Protein AF-A0A821HPU9-F1 (afdb_monomer)

Sequence (80 aa):
YAIGDHVIAKFSEDDEHYRARIESYSSTSNLYTVYFLDYGNLDENVPVDHLYSYSGELEAIEPLVRRYLLNQVTIETWTN

Radius of gyration: 15.04 Å; Cα contacts (8 Å, |Δi|>4): 128; chains: 1; bounding box: 36×34×35 Å

Structure (mmCIF, N/CA/C/O backbone):
data_AF-A0A821HPU9-F1
#
_entry.id   AF-A0A821HPU9-F1
#
loop_
_atom_site.group_PDB
_atom_site.id
_atom_site.type_symbol
_atom_site.label_atom_id
_atom_site.label_alt_id
_atom_site.label_comp_id
_atom_site.label_asym_id
_atom_site.label_entity_id
_atom_site.label_seq_id
_atom_site.pdbx_PDB_ins_code
_atom_site.Cartn_x
_atom_site.Cartn_y
_atom_site.Cartn_z
_atom_site.occupancy
_atom_site.B_iso_or_equiv
_atom_site.auth_seq_id
_atom_site.auth_comp_id
_atom_site.auth_asym_id
_atom_site.auth_atom_id
_atom_site.pdbx_PDB_model_num
ATOM 1 N N . TYR A 1 1 ? 6.006 0.822 -11.374 1.00 94.50 1 TYR A N 1
ATOM 2 C CA . TYR A 1 1 ? 4.533 0.815 -11.304 1.00 94.50 1 TYR A CA 1
ATOM 3 C C . TYR A 1 1 ? 4.029 2.247 -11.416 1.00 94.50 1 TYR A C 1
ATOM 5 O O . TYR A 1 1 ? 4.768 3.159 -11.052 1.00 94.50 1 TYR A O 1
ATOM 13 N N . ALA A 1 2 ? 2.848 2.462 -11.983 1.00 97.19 2 ALA A N 1
ATOM 14 C CA . ALA A 1 2 ? 2.201 3.766 -12.088 1.00 97.19 2 ALA A CA 1
ATOM 15 C C . ALA A 1 2 ? 1.288 4.027 -10.880 1.00 97.19 2 ALA A C 1
ATOM 17 O O . ALA A 1 2 ? 0.869 3.096 -10.197 1.00 97.19 2 ALA A O 1
ATOM 18 N N . ILE A 1 3 ? 0.972 5.299 -10.621 1.00 98.31 3 ILE A N 1
ATOM 19 C CA . ILE A 1 3 ? -0.022 5.677 -9.606 1.00 98.31 3 ILE A CA 1
ATOM 20 C C . ILE A 1 3 ? -1.362 5.033 -9.967 1.00 98.31 3 ILE A C 1
ATOM 22 O O . ILE A 1 3 ? -1.817 5.146 -11.105 1.00 98.31 3 ILE A O 1
ATOM 26 N N . GLY A 1 4 ? -1.988 4.384 -8.989 1.00 97.75 4 GLY A N 1
ATOM 27 C CA . GLY A 1 4 ? -3.233 3.646 -9.170 1.00 97.75 4 GLY A CA 1
ATOM 28 C C . GLY A 1 4 ? -3.063 2.151 -9.441 1.00 97.75 4 GLY A C 1
ATOM 29 O O . GLY A 1 4 ? -4.038 1.426 -9.270 1.00 97.75 4 GLY A O 1
ATOM 30 N N . ASP A 1 5 ? -1.862 1.673 -9.790 1.00 97.75 5 ASP A N 1
ATOM 31 C CA . ASP A 1 5 ? -1.621 0.237 -9.977 1.00 97.75 5 ASP A CA 1
ATOM 32 C C . ASP A 1 5 ? -1.862 -0.522 -8.661 1.00 97.75 5 ASP A C 1
ATOM 34 O O . ASP A 1 5 ? -1.353 -0.126 -7.605 1.00 97.75 5 ASP A O 1
ATOM 38 N N . HIS A 1 6 ? -2.598 -1.636 -8.730 1.00 98.06 6 HIS A N 1
ATOM 39 C CA . HIS A 1 6 ? -2.649 -2.615 -7.647 1.00 98.06 6 HIS A CA 1
ATOM 40 C C . HIS A 1 6 ? -1.391 -3.485 -7.659 1.00 98.06 6 HIS A C 1
ATOM 42 O O . HIS A 1 6 ? -0.908 -3.910 -8.711 1.00 98.06 6 HIS A O 1
ATOM 48 N N . VAL A 1 7 ? -0.864 -3.746 -6.467 1.00 98.50 7 VAL A N 1
ATOM 49 C CA . VAL A 1 7 ? 0.358 -4.515 -6.219 1.00 98.50 7 VAL A CA 1
ATOM 50 C C . VAL A 1 7 ? 0.200 -5.328 -4.941 1.00 98.50 7 VAL A C 1
ATOM 52 O O . VAL A 1 7 ? -0.639 -5.029 -4.089 1.00 98.50 7 VAL A O 1
ATOM 55 N N . ILE A 1 8 ? 1.024 -6.357 -4.787 1.00 98.44 8 ILE A N 1
ATOM 56 C CA . ILE A 1 8 ? 1.346 -6.861 -3.455 1.00 98.44 8 ILE A CA 1
ATOM 57 C C . ILE A 1 8 ? 2.600 -6.123 -2.992 1.00 98.44 8 ILE A C 1
ATOM 59 O O . ILE A 1 8 ? 3.593 -6.095 -3.716 1.00 98.44 8 ILE A O 1
ATOM 63 N N . ALA A 1 9 ? 2.553 -5.518 -1.811 1.00 98.69 9 ALA A N 1
ATOM 64 C CA . ALA A 1 9 ? 3.683 -4.813 -1.219 1.00 98.69 9 ALA A CA 1
ATOM 65 C C . ALA A 1 9 ? 4.117 -5.508 0.073 1.00 98.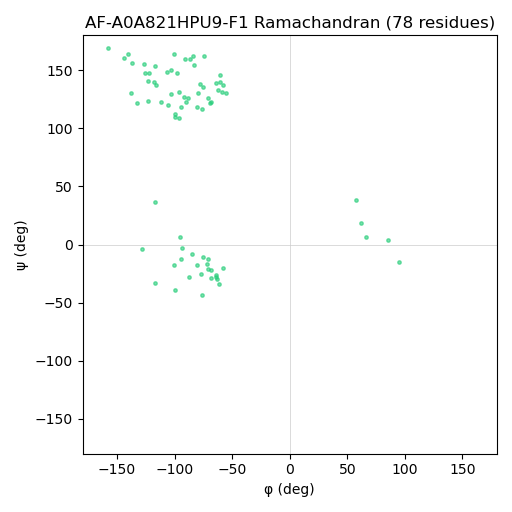69 9 ALA A C 1
ATOM 67 O O . ALA A 1 9 ? 3.267 -5.905 0.872 1.00 98.69 9 ALA A O 1
ATOM 68 N N . LYS A 1 10 ? 5.431 -5.648 0.267 1.00 98.69 10 LYS A N 1
ATOM 69 C CA . LYS A 1 10 ? 6.011 -6.064 1.547 1.00 98.69 10 LYS A CA 1
ATOM 70 C C . LYS A 1 10 ? 6.083 -4.850 2.476 1.00 98.69 10 LYS A C 1
ATOM 72 O O . LYS A 1 10 ? 6.738 -3.870 2.120 1.00 98.69 10 LYS A O 1
ATOM 77 N N . PHE A 1 11 ? 5.394 -4.894 3.610 1.00 98.44 11 PHE A N 1
ATOM 78 C CA . PHE A 1 11 ? 5.321 -3.772 4.544 1.00 98.44 11 PHE A CA 1
ATOM 79 C C . PHE A 1 11 ? 6.622 -3.630 5.342 1.00 98.44 11 PHE A C 1
ATOM 81 O O . PHE A 1 11 ? 7.197 -4.615 5.800 1.00 98.44 11 PHE A O 1
ATOM 88 N N . SER A 1 12 ? 7.112 -2.396 5.480 1.00 96.81 12 SER A N 1
ATOM 89 C CA . SER A 1 12 ? 8.423 -2.125 6.079 1.00 96.81 12 SER A CA 1
ATOM 90 C C . SER A 1 12 ? 8.504 -2.364 7.589 1.00 96.81 12 SER A C 1
ATOM 92 O O . SER A 1 12 ? 9.610 -2.546 8.098 1.00 96.81 12 SER A O 1
ATOM 94 N N . GLU A 1 13 ? 7.379 -2.375 8.313 1.00 97.38 13 GLU A N 1
ATOM 95 C CA . GLU A 1 13 ? 7.390 -2.550 9.774 1.00 97.38 13 GLU A CA 1
ATOM 96 C C . GLU A 1 13 ? 7.354 -4.017 10.224 1.00 97.38 13 GLU A C 1
ATOM 98 O O . GLU A 1 13 ? 7.857 -4.322 11.307 1.00 97.38 13 GLU A O 1
ATOM 103 N N . ASP A 1 14 ? 6.777 -4.922 9.427 1.00 97.12 14 ASP A N 1
ATOM 104 C CA . ASP A 1 14 ? 6.569 -6.325 9.819 1.00 97.12 14 ASP A CA 1
ATOM 105 C C . ASP A 1 14 ? 7.095 -7.364 8.820 1.00 97.12 14 ASP A C 1
ATOM 107 O O . ASP A 1 14 ? 7.079 -8.554 9.128 1.00 97.12 14 ASP A O 1
ATOM 111 N N . ASP A 1 15 ? 7.618 -6.930 7.669 1.00 96.75 15 ASP A N 1
ATOM 112 C CA . ASP A 1 15 ? 8.149 -7.794 6.616 1.00 96.75 15 ASP A CA 1
ATOM 113 C C . ASP A 1 15 ? 7.12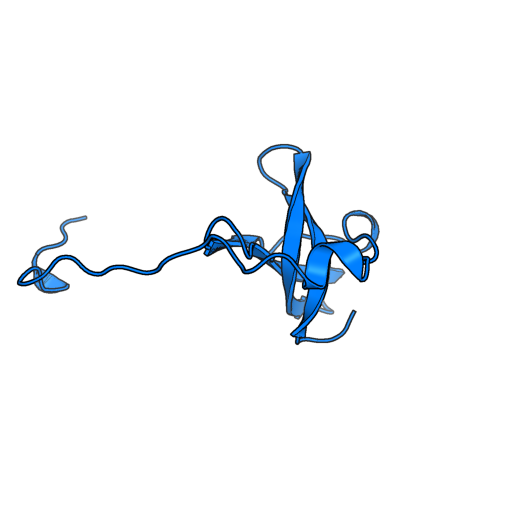0 -8.765 5.978 1.00 96.75 15 ASP A C 1
ATOM 115 O O . ASP A 1 15 ? 7.513 -9.703 5.277 1.00 96.75 15 ASP A O 1
ATOM 119 N N . GLU A 1 16 ? 5.817 -8.512 6.129 1.00 98.38 16 GLU A N 1
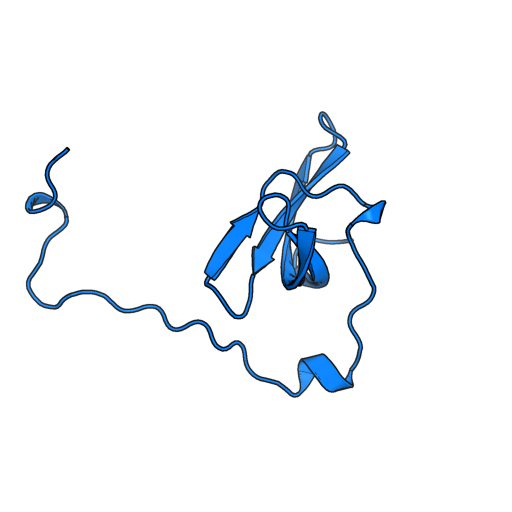ATOM 120 C CA . GLU A 1 16 ? 4.734 -9.323 5.554 1.00 98.38 16 GLU A CA 1
ATOM 121 C C . GLU A 1 16 ? 4.134 -8.704 4.276 1.00 98.38 16 GLU A C 1
ATOM 123 O O . GLU A 1 16 ? 4.341 -7.530 3.955 1.00 98.38 16 GLU A O 1
ATOM 128 N N . HIS A 1 17 ? 3.397 -9.508 3.501 1.00 98.25 17 HIS A N 1
ATOM 129 C CA . HIS A 1 17 ? 2.870 -9.133 2.182 1.00 98.25 17 HIS A CA 1
ATOM 130 C C . HIS A 1 17 ? 1.382 -8.796 2.209 1.00 98.25 17 HIS A C 1
ATOM 132 O O . HIS A 1 17 ? 0.548 -9.607 2.610 1.00 98.25 17 HIS A O 1
ATOM 138 N N . TYR A 1 18 ? 1.031 -7.640 1.649 1.00 98.25 18 TYR A N 1
ATOM 139 C CA . TYR A 1 18 ? -0.338 -7.135 1.676 1.00 98.25 18 TYR A CA 1
ATOM 140 C C . TYR A 1 18 ? -0.772 -6.545 0.338 1.00 98.25 18 TYR A C 1
ATOM 142 O O . TYR A 1 18 ? 0.043 -6.087 -0.466 1.00 98.25 18 TYR A O 1
ATOM 150 N N . ARG A 1 19 ? -2.089 -6.524 0.107 1.00 98.62 19 ARG A N 1
ATOM 151 C CA . ARG A 1 19 ? -2.686 -5.882 -1.067 1.00 98.62 19 ARG A CA 1
ATOM 152 C C . ARG A 1 19 ? -2.580 -4.375 -0.931 1.00 98.62 19 ARG A C 1
ATOM 154 O O . ARG A 1 19 ? -3.034 -3.804 0.064 1.00 98.62 19 ARG A O 1
ATOM 161 N N . ALA A 1 20 ? -2.011 -3.730 -1.935 1.00 98.50 20 ALA A N 1
ATOM 162 C CA . ALA A 1 20 ? -1.784 -2.301 -1.910 1.00 98.50 20 ALA A CA 1
ATOM 163 C C . ALA A 1 20 ? -2.056 -1.649 -3.265 1.00 98.50 20 ALA A C 1
ATOM 165 O O . ALA A 1 20 ? -2.127 -2.308 -4.303 1.00 98.50 20 ALA A O 1
ATOM 166 N N . ARG A 1 21 ? -2.194 -0.326 -3.242 1.00 98.38 21 ARG A N 1
ATOM 167 C CA . ARG A 1 21 ? -2.230 0.527 -4.430 1.00 98.38 21 ARG A CA 1
ATOM 168 C C . ARG A 1 21 ? -1.063 1.500 -4.390 1.00 98.38 21 ARG A C 1
ATOM 170 O O . ARG A 1 21 ? -0.772 2.050 -3.330 1.00 98.38 21 ARG A O 1
ATOM 177 N N . ILE A 1 22 ? -0.432 1.748 -5.532 1.00 98.69 22 ILE A N 1
ATOM 178 C CA . ILE A 1 22 ? 0.590 2.792 -5.651 1.00 98.69 22 ILE A CA 1
ATOM 179 C C . ILE A 1 22 ? -0.054 4.173 -5.504 1.00 98.69 22 ILE A C 1
ATOM 181 O O . ILE A 1 22 ? -0.927 4.545 -6.288 1.00 98.69 22 ILE A O 1
ATOM 185 N N . GLU A 1 23 ? 0.427 4.949 -4.539 1.00 98.69 23 GLU A N 1
ATOM 186 C CA . GLU A 1 23 ? 0.003 6.333 -4.302 1.00 98.69 23 GLU A CA 1
ATOM 187 C C . GLU A 1 23 ? 0.997 7.336 -4.891 1.00 98.69 23 GLU A C 1
ATOM 189 O O . GLU A 1 23 ? 0.599 8.353 -5.457 1.00 98.69 23 GLU A O 1
ATOM 194 N N . SER A 1 24 ? 2.301 7.059 -4.790 1.00 98.62 24 SER A N 1
ATOM 195 C CA . SER A 1 24 ? 3.334 7.937 -5.342 1.00 98.62 24 SER A CA 1
ATOM 196 C C . SER A 1 24 ? 4.658 7.209 -5.592 1.00 98.62 24 SER A C 1
ATOM 198 O O . SER A 1 24 ? 4.852 6.073 -5.158 1.00 98.62 24 SER A O 1
ATOM 200 N N . TYR A 1 25 ? 5.573 7.873 -6.300 1.00 98.44 25 TYR A N 1
ATOM 201 C CA . TYR A 1 25 ? 6.958 7.440 -6.469 1.00 98.44 25 TYR A CA 1
ATOM 202 C C . TYR A 1 25 ? 7.901 8.640 -6.342 1.00 98.44 25 TYR A C 1
ATOM 204 O O . TYR A 1 25 ? 7.718 9.660 -7.010 1.00 98.44 25 TYR A O 1
ATOM 212 N N . SER A 1 26 ? 8.932 8.498 -5.511 1.00 97.94 26 SER A N 1
ATOM 213 C CA . SER A 1 26 ? 9.993 9.484 -5.330 1.00 97.94 26 SER A CA 1
ATOM 214 C C . SER A 1 26 ? 11.229 9.077 -6.126 1.00 97.94 26 SER A C 1
ATOM 216 O O . SER A 1 26 ? 11.924 8.123 -5.779 1.00 97.94 26 SER A O 1
ATOM 218 N N . SER A 1 27 ? 11.568 9.847 -7.162 1.00 96.50 27 SER A N 1
ATOM 219 C CA . SER A 1 27 ? 12.794 9.627 -7.942 1.00 96.50 27 SER A CA 1
ATOM 220 C C . SER A 1 27 ? 14.075 9.919 -7.158 1.00 96.50 27 SER A C 1
ATOM 222 O O . SER A 1 27 ? 15.137 9.433 -7.530 1.00 96.50 27 SER A O 1
ATOM 224 N N . THR A 1 28 ? 13.994 10.729 -6.098 1.00 97.69 28 THR A N 1
ATOM 225 C CA . THR A 1 28 ? 15.154 11.110 -5.279 1.00 97.69 28 THR A CA 1
ATOM 226 C C . THR A 1 28 ? 15.576 9.978 -4.348 1.00 97.69 28 THR A C 1
ATOM 228 O O . THR A 1 28 ? 16.766 9.709 -4.218 1.00 97.69 28 THR A O 1
ATOM 231 N N . SER A 1 29 ? 14.612 9.316 -3.704 1.00 97.62 29 SER A N 1
ATOM 232 C CA . SER A 1 29 ? 14.871 8.185 -2.801 1.00 97.62 29 SER A CA 1
ATOM 233 C C . SER A 1 29 ? 14.753 6.825 -3.488 1.00 97.62 29 SER A C 1
ATOM 235 O O . SER A 1 29 ? 15.195 5.834 -2.919 1.00 97.62 29 SER A O 1
ATOM 237 N N . ASN A 1 30 ? 14.197 6.771 -4.705 1.00 97.62 30 ASN A N 1
ATOM 238 C CA . ASN A 1 30 ? 13.865 5.534 -5.415 1.00 97.62 30 ASN A CA 1
ATOM 239 C C . ASN A 1 30 ? 12.896 4.637 -4.612 1.00 97.62 30 ASN A C 1
ATOM 241 O O . ASN A 1 30 ? 13.028 3.414 -4.600 1.00 97.62 30 ASN A O 1
ATOM 245 N N . LEU A 1 31 ? 11.929 5.262 -3.931 1.00 98.44 31 LEU A N 1
ATOM 246 C CA . LEU A 1 31 ? 10.926 4.595 -3.093 1.00 98.44 31 LEU A CA 1
ATOM 247 C C . LEU A 1 31 ? 9.514 4.932 -3.570 1.00 98.44 31 LEU A C 1
ATOM 249 O O . LEU A 1 31 ? 9.252 6.030 -4.071 1.00 98.44 31 LEU A O 1
ATOM 253 N N . TYR A 1 32 ? 8.612 3.973 -3.403 1.00 98.75 32 TYR A N 1
ATOM 254 C CA . TYR A 1 32 ? 7.184 4.125 -3.634 1.00 98.75 32 TYR A CA 1
ATOM 255 C C . TYR A 1 32 ? 6.456 4.400 -2.321 1.00 98.75 32 TYR A C 1
ATOM 257 O O . TYR A 1 32 ? 6.814 3.859 -1.276 1.00 98.75 32 TYR A O 1
ATOM 265 N N . THR A 1 33 ? 5.380 5.178 -2.419 1.00 98.75 33 THR A N 1
ATOM 266 C CA . THR A 1 33 ? 4.334 5.210 -1.397 1.00 98.75 33 THR A CA 1
ATOM 267 C C . THR A 1 33 ? 3.205 4.285 -1.818 1.00 98.75 33 THR A C 1
ATOM 269 O O . THR A 1 33 ? 2.720 4.390 -2.951 1.00 98.75 33 THR A O 1
ATOM 272 N N . VAL A 1 34 ? 2.752 3.420 -0.916 1.00 98.81 34 VAL A N 1
ATOM 273 C CA . VAL A 1 34 ? 1.629 2.507 -1.155 1.00 98.81 34 VAL A CA 1
ATOM 274 C C . VAL A 1 34 ? 0.550 2.656 -0.088 1.00 98.81 34 VAL A C 1
ATOM 276 O O . VAL A 1 34 ? 0.849 2.935 1.069 1.00 98.81 34 VAL A O 1
ATOM 279 N N . TYR A 1 35 ? -0.708 2.453 -0.476 1.00 98.75 35 TYR A N 1
ATOM 280 C CA . TYR A 1 35 ? -1.861 2.378 0.423 1.00 98.75 35 TYR A CA 1
ATOM 281 C C . TYR A 1 35 ? -2.326 0.936 0.562 1.00 98.75 35 TYR A C 1
ATOM 283 O O . TYR A 1 35 ? -2.721 0.328 -0.435 1.00 98.75 35 TYR A O 1
ATOM 291 N N . PHE A 1 36 ? -2.325 0.398 1.782 1.00 98.50 36 PHE A N 1
ATOM 292 C CA . PHE A 1 36 ? -2.787 -0.965 2.031 1.00 98.50 36 PHE A CA 1
ATOM 293 C C . PHE A 1 36 ? -4.312 -1.034 2.001 1.00 98.50 36 PHE A C 1
ATOM 295 O O . PHE A 1 36 ? -4.999 -0.437 2.834 1.00 98.50 36 PHE A O 1
ATOM 302 N N . LEU A 1 37 ? -4.845 -1.793 1.042 1.00 98.19 37 LEU A N 1
ATOM 303 C CA . LEU A 1 37 ? -6.277 -1.861 0.734 1.00 98.19 37 LEU A CA 1
ATOM 304 C C . LEU A 1 37 ? -7.107 -2.431 1.892 1.00 98.19 37 LEU A C 1
ATOM 306 O O . LEU A 1 37 ? -8.287 -2.114 2.030 1.00 98.19 37 LEU A O 1
ATOM 310 N N . ASP A 1 38 ? -6.492 -3.251 2.740 1.00 98.31 38 ASP A N 1
ATOM 311 C CA . ASP A 1 38 ? -7.197 -3.982 3.795 1.00 98.31 38 ASP A CA 1
ATOM 312 C C . ASP A 1 38 ? -7.060 -3.352 5.184 1.00 98.31 38 ASP A C 1
ATOM 314 O O . ASP A 1 38 ? -7.894 -3.597 6.053 1.00 98.31 38 ASP A O 1
ATOM 318 N N . TYR A 1 39 ? -6.068 -2.480 5.368 1.00 97.44 39 TYR A N 1
ATOM 319 C CA . TYR A 1 39 ? -5.720 -1.888 6.665 1.00 97.44 39 TYR A CA 1
ATOM 320 C C . TYR A 1 39 ? -5.895 -0.370 6.683 1.00 97.44 39 TYR A C 1
ATOM 322 O O . TYR A 1 39 ? -6.299 0.211 7.688 1.00 97.44 39 TYR A O 1
ATOM 330 N N . GLY A 1 40 ? -5.661 0.285 5.547 1.00 97.56 40 GLY A N 1
ATOM 331 C CA . GLY A 1 40 ? -5.875 1.712 5.379 1.00 97.56 40 GLY A CA 1
ATOM 332 C C . GLY A 1 40 ? -4.733 2.625 5.814 1.00 97.56 40 GLY A C 1
ATOM 333 O O . GLY A 1 40 ? -4.912 3.841 5.741 1.00 97.56 40 GLY A O 1
ATOM 334 N N . ASN A 1 41 ? -3.596 2.078 6.241 1.00 98.00 41 ASN A N 1
ATOM 335 C CA . ASN A 1 41 ? -2.353 2.818 6.443 1.00 98.00 41 ASN A CA 1
ATOM 336 C C . ASN A 1 41 ? -1.557 2.958 5.131 1.00 98.00 41 ASN A C 1
ATOM 338 O O . ASN A 1 41 ? -1.796 2.246 4.150 1.00 98.00 41 ASN A O 1
ATOM 342 N N . LEU A 1 42 ? -0.622 3.909 5.134 1.00 98.31 42 LEU A N 1
ATOM 343 C CA . LEU A 1 42 ? 0.360 4.122 4.074 1.00 98.31 42 LEU A CA 1
ATOM 344 C C . LEU A 1 42 ? 1.721 3.575 4.511 1.00 98.31 42 LEU A C 1
ATOM 346 O O . LEU A 1 42 ? 2.047 3.632 5.695 1.00 98.31 42 LEU A O 1
ATOM 350 N N . ASP A 1 43 ? 2.519 3.126 3.548 1.00 98.56 43 ASP A N 1
ATOM 351 C CA . ASP A 1 43 ? 3.966 2.970 3.705 1.00 98.56 43 ASP A CA 1
ATOM 352 C C . ASP A 1 43 ? 4.668 3.786 2.617 1.00 98.56 43 ASP A C 1
ATOM 354 O O . ASP A 1 43 ? 4.386 3.619 1.431 1.00 98.56 43 ASP A O 1
ATOM 358 N N . GLU A 1 44 ? 5.541 4.704 3.026 1.00 98.12 44 GLU A N 1
ATOM 359 C CA . GLU A 1 44 ? 6.281 5.625 2.154 1.00 98.12 44 GLU A CA 1
ATOM 360 C C . GLU A 1 44 ? 7.673 5.098 1.766 1.00 98.12 44 GLU A C 1
ATOM 362 O O . GLU A 1 44 ? 8.380 5.740 0.986 1.00 98.12 44 GLU A O 1
ATOM 367 N N . ASN A 1 45 ? 8.074 3.938 2.297 1.00 97.25 45 ASN A N 1
ATOM 368 C CA . ASN A 1 45 ? 9.433 3.415 2.201 1.00 97.25 45 ASN A CA 1
ATOM 369 C C . ASN A 1 45 ? 9.516 2.095 1.425 1.00 97.25 45 ASN A C 1
ATOM 371 O O . ASN A 1 45 ? 10.317 1.228 1.772 1.00 97.25 45 ASN A O 1
ATOM 375 N N . VAL A 1 46 ? 8.716 1.925 0.366 1.00 98.50 46 VAL A N 1
ATOM 376 C CA . VAL A 1 46 ? 8.643 0.645 -0.356 1.00 98.50 46 VAL A CA 1
ATOM 377 C C . VAL A 1 46 ? 9.565 0.645 -1.585 1.00 98.50 46 VAL A C 1
ATOM 379 O O . VAL A 1 46 ? 9.274 1.335 -2.570 1.00 98.50 46 VAL A O 1
ATOM 382 N N . PRO A 1 47 ? 10.681 -0.105 -1.583 1.00 98.25 47 PRO A N 1
ATOM 383 C CA . PRO A 1 47 ? 11.530 -0.251 -2.761 1.00 98.25 47 PRO A CA 1
ATOM 384 C C . PRO A 1 47 ? 10.883 -1.168 -3.813 1.00 98.25 47 PRO A C 1
ATOM 386 O O . PRO A 1 47 ? 9.959 -1.931 -3.535 1.00 98.25 47 PRO A O 1
ATOM 389 N N . VAL A 1 48 ? 11.359 -1.097 -5.060 1.00 98.12 48 VAL A N 1
ATOM 390 C CA . VAL A 1 48 ? 10.756 -1.834 -6.190 1.00 98.12 48 VAL A CA 1
ATOM 391 C C . VAL A 1 48 ? 10.820 -3.360 -6.041 1.00 98.12 48 VAL A C 1
ATOM 393 O O . VAL A 1 48 ? 9.942 -4.056 -6.538 1.00 98.12 48 VAL A O 1
ATOM 396 N N . ASP A 1 49 ? 11.832 -3.884 -5.355 1.00 98.19 49 ASP A N 1
ATOM 397 C CA . ASP A 1 49 ? 12.010 -5.312 -5.063 1.00 98.19 49 ASP A CA 1
ATOM 398 C C . ASP A 1 49 ? 11.067 -5.826 -3.963 1.00 98.19 49 ASP A C 1
ATOM 400 O O . ASP A 1 49 ? 10.913 -7.033 -3.790 1.00 98.19 49 ASP A O 1
ATOM 404 N N . HIS A 1 50 ? 10.381 -4.922 -3.263 1.00 98.56 50 HIS A N 1
ATOM 405 C CA . HIS A 1 50 ? 9.308 -5.233 -2.322 1.00 98.56 50 HIS A CA 1
ATOM 406 C C . HIS A 1 50 ? 7.913 -5.135 -2.963 1.00 98.56 50 HIS A C 1
ATOM 408 O O . HIS A 1 50 ? 6.908 -5.268 -2.262 1.00 98.56 50 HIS A O 1
ATOM 414 N N . LEU A 1 51 ? 7.839 -4.929 -4.283 1.00 98.56 51 LEU A N 1
ATOM 415 C CA . LEU A 1 51 ? 6.597 -4.852 -5.049 1.00 98.56 51 LEU A CA 1
ATOM 416 C C . LEU A 1 51 ? 6.447 -6.055 -5.982 1.00 98.56 51 LEU A C 1
ATOM 418 O O . LEU A 1 51 ? 7.257 -6.280 -6.884 1.00 98.56 51 LEU A O 1
ATOM 422 N N . TYR A 1 52 ? 5.347 -6.781 -5.822 1.00 98.12 52 TYR A N 1
ATOM 423 C CA . TYR A 1 52 ? 5.031 -7.988 -6.576 1.00 98.12 52 TYR A CA 1
ATOM 4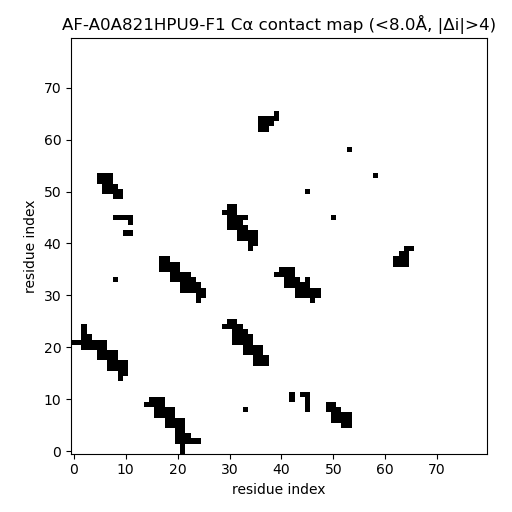24 C C . TYR A 1 52 ? 3.756 -7.789 -7.398 1.00 98.12 52 TYR A C 1
ATOM 426 O O . TYR A 1 52 ? 2.878 -6.991 -7.052 1.00 98.12 52 TYR A O 1
ATOM 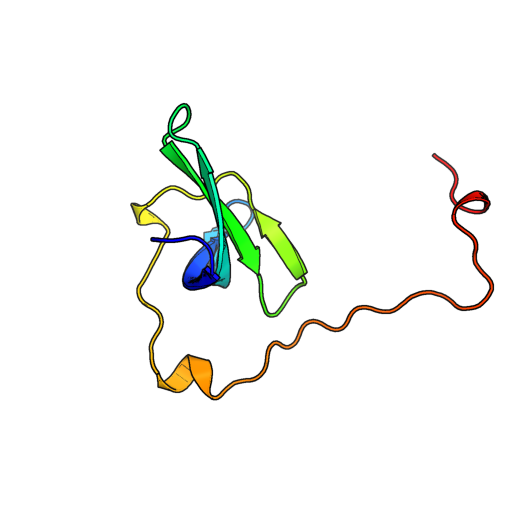434 N N . SER A 1 53 ? 3.650 -8.533 -8.501 1.00 95.81 53 SER A N 1
ATOM 435 C CA . SER A 1 53 ? 2.504 -8.457 -9.406 1.00 95.81 53 SER A CA 1
ATOM 436 C C . SER A 1 53 ? 1.196 -8.816 -8.707 1.00 95.81 53 SER A C 1
ATOM 438 O O . SER A 1 53 ? 1.122 -9.767 -7.930 1.00 95.81 53 SER A O 1
ATOM 440 N N . TYR A 1 54 ? 0.147 -8.073 -9.040 1.00 94.62 54 TYR A N 1
ATOM 441 C CA . TYR A 1 54 ? -1.202 -8.322 -8.561 1.00 94.62 54 TYR A CA 1
ATOM 442 C C . TYR A 1 54 ? -1.934 -9.258 -9.526 1.00 94.62 54 TYR A C 1
ATOM 444 O O . TYR A 1 54 ? -2.010 -8.993 -10.726 1.00 94.62 54 TYR A O 1
ATOM 452 N N . SER A 1 55 ? -2.419 -10.387 -9.013 1.00 92.69 55 SER A N 1
ATOM 453 C CA . SER A 1 55 ? -3.159 -11.375 -9.807 1.00 92.69 55 SER A CA 1
ATOM 454 C C . SER A 1 55 ? -4.637 -10.998 -9.943 1.00 92.69 55 SER A C 1
ATOM 456 O O . SER A 1 55 ? -5.192 -10.315 -9.081 1.00 92.69 55 SER A O 1
ATOM 458 N N . GLY A 1 56 ? -5.292 -11.458 -11.013 1.00 88.62 56 GLY A N 1
ATOM 459 C CA . GLY A 1 56 ? -6.709 -11.165 -11.256 1.00 88.62 56 GLY A CA 1
ATOM 460 C C . GLY A 1 56 ? -7.638 -11.749 -10.187 1.00 88.62 56 GLY A C 1
ATOM 461 O O . GLY A 1 56 ? -8.684 -11.177 -9.897 1.00 88.62 56 GLY A O 1
ATOM 462 N N . GLU A 1 57 ? -7.238 -12.847 -9.545 1.00 93.25 57 GLU A N 1
ATOM 463 C CA . GLU A 1 57 ? -7.954 -13.463 -8.428 1.00 93.25 57 GLU A CA 1
ATOM 464 C C . GLU A 1 57 ? -8.066 -12.523 -7.219 1.00 93.25 57 GLU A C 1
ATOM 466 O O . GLU A 1 57 ? -9.076 -12.536 -6.517 1.00 93.25 57 GLU A O 1
ATOM 471 N N . LEU A 1 58 ? -7.054 -11.682 -6.989 1.00 93.44 58 LEU A N 1
ATOM 472 C CA . LEU A 1 58 ? -7.043 -10.722 -5.885 1.00 93.44 58 LEU A CA 1
ATOM 473 C C . LEU A 1 58 ? -7.930 -9.502 -6.160 1.00 93.44 58 LEU A C 1
ATOM 475 O O . LEU A 1 58 ? -8.408 -8.876 -5.215 1.00 93.44 58 LEU A O 1
ATOM 479 N N . GLU A 1 59 ? -8.171 -9.171 -7.430 1.00 90.50 59 GLU A N 1
ATOM 480 C CA . GLU A 1 59 ? -9.046 -8.062 -7.843 1.00 90.50 59 GLU A CA 1
ATOM 481 C C . GLU A 1 59 ? -10.515 -8.352 -7.509 1.00 90.50 59 GLU A C 1
ATOM 483 O O . GLU A 1 59 ? -11.287 -7.441 -7.229 1.00 90.50 59 GLU A O 1
ATOM 488 N N . ALA A 1 60 ? -10.900 -9.632 -7.476 1.00 93.62 60 ALA A N 1
ATOM 489 C CA . ALA A 1 60 ? -12.252 -10.051 -7.113 1.00 93.62 60 ALA A CA 1
ATOM 490 C C . ALA A 1 60 ? -12.573 -9.868 -5.617 1.00 93.62 60 ALA A C 1
ATOM 492 O O . ALA A 1 60 ? -13.731 -9.991 -5.214 1.00 93.62 60 ALA A O 1
ATOM 493 N N . ILE A 1 61 ? -11.563 -9.613 -4.782 1.00 95.50 61 ILE A N 1
ATOM 494 C CA . ILE A 1 61 ? -11.733 -9.415 -3.345 1.00 95.50 61 ILE A CA 1
ATOM 495 C C . ILE A 1 61 ? -11.852 -7.909 -3.087 1.00 95.50 61 ILE A C 1
ATOM 497 O O . ILE A 1 61 ? -10.915 -7.150 -3.320 1.00 95.50 61 ILE A O 1
ATOM 501 N N . GLU A 1 62 ? -12.983 -7.460 -2.552 1.00 95.75 62 GLU A N 1
ATOM 502 C CA . GLU A 1 62 ? -13.159 -6.056 -2.162 1.00 95.75 62 GLU A CA 1
ATOM 503 C C . GLU A 1 62 ? -12.134 -5.633 -1.087 1.00 95.75 62 GLU A C 1
ATOM 505 O O . GLU A 1 62 ? -11.782 -6.445 -0.222 1.00 95.75 62 GLU A O 1
ATOM 510 N N . PRO A 1 63 ? -11.654 -4.375 -1.083 1.00 96.81 63 PRO A N 1
ATOM 511 C CA . PRO A 1 63 ? -10.861 -3.831 0.017 1.00 96.81 63 PRO A CA 1
ATOM 512 C C . PRO A 1 63 ? -11.591 -3.958 1.363 1.00 96.81 63 PRO A C 1
ATOM 514 O O . PRO A 1 63 ? -12.760 -3.562 1.500 1.00 96.81 63 PRO A O 1
ATOM 517 N N . LEU A 1 64 ? -10.901 -4.492 2.375 1.00 97.69 64 LEU A N 1
ATOM 518 C CA . LEU A 1 64 ? -11.479 -4.701 3.707 1.00 97.69 64 LEU A CA 1
ATOM 519 C C . LEU A 1 64 ? -11.499 -3.432 4.561 1.00 97.69 64 LEU A C 1
ATOM 521 O O . LEU A 1 64 ? -12.280 -3.351 5.513 1.00 97.69 64 LEU A O 1
ATOM 525 N N . VAL A 1 65 ? -10.704 -2.418 4.204 1.00 96.81 65 VAL A N 1
ATOM 526 C CA . VAL A 1 65 ? -10.684 -1.159 4.942 1.00 96.81 65 VAL A CA 1
ATOM 527 C C . VAL A 1 65 ? -12.075 -0.521 4.969 1.00 96.81 65 VAL A C 1
ATOM 529 O O . VAL A 1 65 ? -12.815 -0.463 3.978 1.00 96.81 65 VAL A O 1
ATOM 532 N N . ARG A 1 66 ? -12.446 -0.009 6.140 1.00 95.12 66 ARG A N 1
ATOM 533 C CA . ARG A 1 66 ? -13.651 0.793 6.339 1.00 95.12 66 ARG A CA 1
ATOM 534 C C . ARG A 1 66 ? -13.278 2.029 7.140 1.00 95.12 66 ARG A C 1
ATOM 536 O O . ARG A 1 66 ? -12.760 1.925 8.247 1.00 95.12 66 ARG A O 1
ATOM 543 N N . ARG A 1 67 ? -13.532 3.208 6.570 1.00 89.56 67 ARG A N 1
ATOM 544 C CA . ARG A 1 67 ? -13.319 4.485 7.258 1.00 89.56 67 ARG A CA 1
ATOM 545 C C . ARG A 1 67 ? -14.581 4.848 8.025 1.00 89.56 67 ARG A C 1
ATOM 547 O O . ARG A 1 67 ? -15.659 4.918 7.441 1.00 89.56 67 ARG A O 1
ATOM 554 N N . TYR A 1 68 ? -14.421 5.110 9.314 1.00 88.88 68 TYR A N 1
ATOM 555 C CA . TYR A 1 68 ? -15.489 5.564 10.194 1.00 88.88 68 TYR A CA 1
ATOM 556 C C . TYR A 1 68 ? -15.059 6.840 10.914 1.00 88.88 68 TYR A C 1
ATOM 558 O O . TYR A 1 68 ? -13.870 7.091 11.100 1.00 88.88 68 TYR A O 1
ATOM 566 N N . LEU A 1 69 ? -16.041 7.636 11.324 1.00 86.56 69 LEU A N 1
ATOM 567 C CA . LEU A 1 69 ? -15.858 8.808 12.173 1.00 86.56 69 LEU A CA 1
ATOM 568 C C . LEU A 1 69 ? -16.732 8.630 13.413 1.00 86.56 69 LEU A C 1
ATOM 570 O O . LEU A 1 69 ? -17.863 8.146 13.309 1.00 86.56 69 LEU A O 1
ATOM 574 N N . LEU A 1 70 ? -16.225 9.022 14.582 1.00 87.56 70 LEU A N 1
ATOM 575 C CA . LEU A 1 70 ? -17.043 9.075 15.788 1.00 87.56 70 LEU A CA 1
ATOM 576 C C . LEU A 1 70 ? -18.055 10.213 15.647 1.00 87.56 70 LEU A C 1
ATOM 578 O O . LEU A 1 70 ? -17.689 11.373 15.457 1.00 87.56 70 LEU A O 1
ATOM 582 N N . ASN A 1 71 ? -19.339 9.877 15.731 1.00 84.62 71 ASN A N 1
ATOM 583 C CA . ASN A 1 71 ? -20.392 10.879 15.671 1.00 84.62 71 ASN A CA 1
ATOM 584 C C . ASN A 1 71 ? -20.290 11.821 16.883 1.00 84.62 71 ASN A C 1
ATOM 586 O O . ASN A 1 71 ? -20.070 11.363 18.001 1.00 84.62 71 ASN A O 1
ATOM 590 N N . GLN A 1 72 ? -20.487 13.121 16.653 1.00 78.50 72 GLN A N 1
ATOM 591 C CA . GLN A 1 72 ? -20.440 14.191 17.665 1.00 78.50 72 GLN A CA 1
ATOM 592 C C . GLN A 1 72 ? -19.069 14.468 18.316 1.00 78.50 72 GLN A C 1
ATOM 594 O O 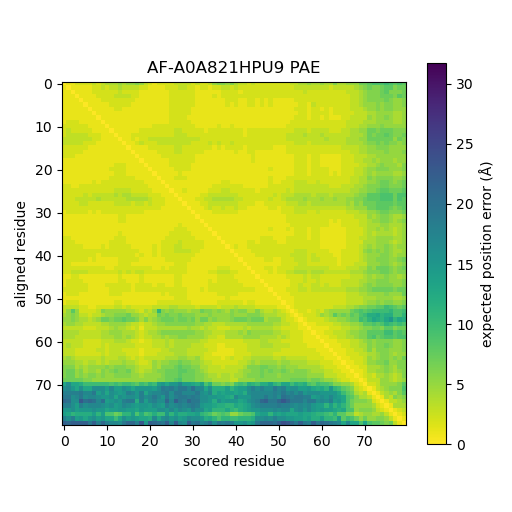. GLN A 1 72 ? -18.990 15.309 19.208 1.00 78.50 72 GLN A O 1
ATOM 599 N N . VAL A 1 73 ? -17.989 13.838 17.849 1.00 80.50 73 VAL A N 1
ATOM 600 C CA . VAL A 1 73 ? -16.611 14.143 18.267 1.00 80.50 73 VAL A CA 1
ATOM 601 C C . VAL A 1 73 ? -15.980 15.034 17.196 1.00 80.50 73 VAL A C 1
ATOM 603 O O . VAL A 1 73 ? -15.753 14.592 16.069 1.00 80.50 73 VAL A O 1
ATOM 606 N N . THR A 1 74 ? -15.747 16.311 17.508 1.00 76.06 74 THR A N 1
ATOM 607 C CA . THR A 1 74 ? -15.059 17.241 16.596 1.00 76.06 74 THR A CA 1
ATOM 608 C C . THR A 1 74 ? -13.550 17.156 16.784 1.00 76.06 74 THR A C 1
ATOM 610 O O . THR A 1 74 ? -13.064 16.733 17.832 1.00 76.06 74 THR A O 1
ATOM 613 N N . ILE A 1 75 ? -12.786 17.600 15.782 1.00 74.56 75 ILE A N 1
ATOM 614 C CA . ILE A 1 75 ? -11.317 17.568 15.837 1.00 74.56 75 ILE A CA 1
ATOM 615 C C . ILE A 1 75 ? -10.735 18.350 17.034 1.00 74.56 75 ILE A C 1
ATOM 617 O O . ILE A 1 75 ? -9.625 18.087 17.475 1.00 74.56 75 ILE A O 1
ATOM 621 N N . GLU A 1 76 ? -11.513 19.271 17.598 1.00 78.94 76 GLU A N 1
ATOM 622 C CA . GLU A 1 76 ? -11.159 20.085 18.765 1.00 78.94 76 GLU A CA 1
ATOM 623 C C . GLU A 1 76 ? -11.138 19.292 20.080 1.00 78.94 76 GLU A C 1
ATOM 625 O O . 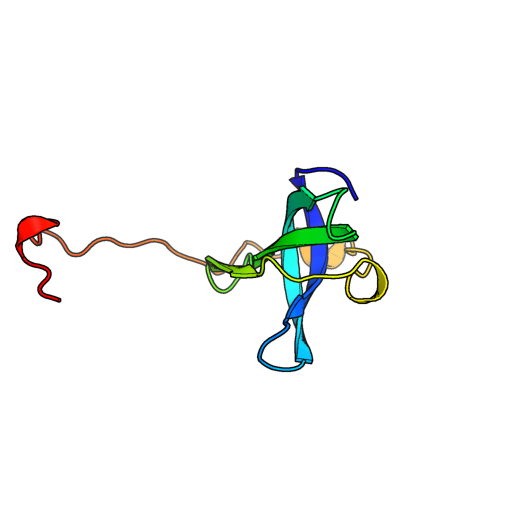GLU A 1 76 ? -10.582 19.758 21.069 1.00 78.94 76 GLU A O 1
ATOM 630 N N . THR A 1 77 ? -11.743 18.101 20.108 1.00 79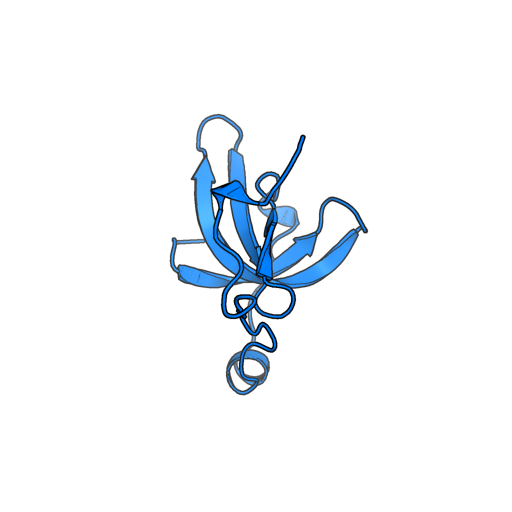.19 77 THR A N 1
ATOM 631 C CA . THR A 1 77 ? -11.752 17.237 21.301 1.00 79.19 77 THR A CA 1
ATOM 632 C C . THR A 1 77 ? -10.516 16.346 21.425 1.00 79.19 77 THR A C 1
ATOM 634 O O . THR A 1 77 ? -10.327 15.728 22.472 1.00 79.19 77 THR A O 1
ATOM 637 N N . TRP A 1 78 ? -9.655 16.289 20.404 1.00 83.44 78 TRP A N 1
ATOM 638 C CA . TRP A 1 78 ? -8.390 15.559 20.484 1.00 83.44 78 TRP A CA 1
ATOM 639 C C . TRP A 1 78 ? -7.346 16.388 21.240 1.00 83.44 78 TRP A C 1
ATOM 641 O O . TRP A 1 78 ? -7.125 17.558 20.933 1.00 83.44 78 TRP A O 1
ATOM 651 N N . THR A 1 79 ? -6.687 15.778 22.222 1.00 83.44 79 THR A N 1
ATOM 652 C CA . THR A 1 79 ? -5.569 16.382 22.960 1.00 83.44 79 THR A CA 1
ATOM 653 C C . THR A 1 79 ? -4.249 15.746 22.532 1.00 83.44 79 THR A C 1
ATOM 655 O O . THR A 1 79 ? -4.229 14.560 22.204 1.00 83.44 79 THR A O 1
ATOM 658 N N . ASN A 1 80 ? -3.163 16.522 22.570 1.00 69.19 80 ASN A N 1
ATOM 659 C CA . ASN A 1 80 ? -1.793 16.017 22.405 1.00 69.19 80 ASN A CA 1
ATOM 660 C C . ASN A 1 80 ? -1.277 15.337 23.674 1.00 69.19 80 ASN A C 1
ATOM 662 O O . ASN A 1 80 ? -1.663 15.797 24.775 1.00 69.19 80 ASN A O 1
#

Nearest PDB structures (foldseek):
  4a4h-assembly1_A  TM=8.876E-01  e=4.155E-04  Homo sapiens
  6v9t-assembly1_AAA  TM=9.057E-01  e=7.512E-04  Homo sapiens
  3pnw-assembly1_C  TM=9.123E-0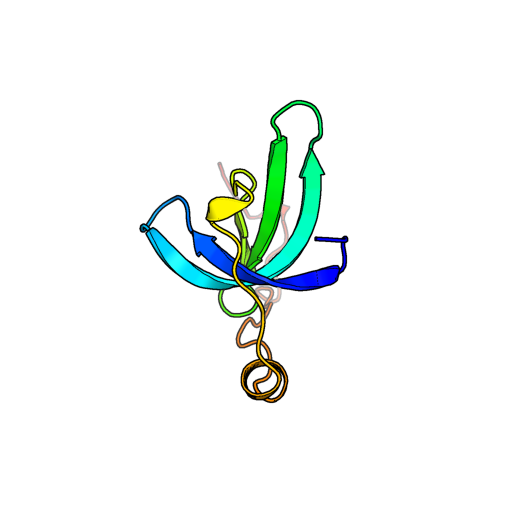1  e=1.280E-03  Homo sapiens
  7w30-assembly2_B  TM=8.601E-01  e=2.056E-03  Homo sapiens
  4a4g-assembly1_A  TM=8.731E-01  e=2.933E-03  Homo sapiens

Secondary structure (DSSP, 8-state):
--TT-EEEEE-TTT--EEEEEEEEEETTTTEEEEEETTT--EEEEE-GGGEEEPPHHHHTSPP-------TT--GGG---

InterPro domains:
  IPR002999 Tudor domain [PF00567] (2-70)
  IPR002999 Tudor domain [PS50304] (1-60)
  IPR002999 Tudor domain [SM00333] (1-59)

Mean predicted aligned error: 4.01 Å

Organism: NCBI:txid392030

Foldseek 3Di:
DDAQDWWWFQAPPPRDTAIWGFHDADPVLQFTWIAGLAAGDIDGGTHPVRTHDDDPVVVVDHRNDDDDDDPPDDPVNDDD

Solvent-accessible surface area (backbone atoms only — not comparable to full-atom values): 4953 Å² total; per-residue (Å²): 138,55,71,68,41,64,29,30,34,43,41,88,90,76,74,48,78,41,54,22,29,31,68,44,73,40,84,88,79,60,24,26,26,33,37,31,42,56,73,67,52,74,45,69,76,35,41,69,91,40,52,43,87,58,55,75,77,60,69,75,51,76,64,66,43,77,91,83,76,69,82,95,63,56,83,83,75,65,78,135

pLDDT: mean 94.5, std 6.69, range [69.19, 98.81]